Protein AF-A0A7J3A2Q7-F1 (afdb_monomer_lite)

Secondary structure (DSSP, 8-state):
---EEEEEEEEEPPHHHHHHHHHHHHHHHHT--SHHHHHHHHHHHHHTTEEEEEEEEEETTEEEEEEEESSHHHHHHHHHHHTTTS-EEEEEEEETTEEEEEEEEEHHHHHHHHHHTTPPPPHHHHHHHHHT-TT--HHHHHHHHHHHHHHHHHHH-----------

Sequence (167 aa):
MKSSIIAEVVEFRTEEELKELAKRAMEIMEFAEDEFAESYARGALAMSKTVAKVYQFCWPPRVYIGWIFEDPRTAKEVARCFKAFFRVRNEWRRIDGRELPVVFVDFEEWIDFYCMRGHQLHPLDSIALRYLKRGTSMEKAFRQLARDLAGFFKEYGGEVEWGAEDG

Structure (mmCIF, N/CA/C/O backbone):
data_AF-A0A7J3A2Q7-F1
#
_entry.id   AF-A0A7J3A2Q7-F1
#
loop_
_atom_site.group_PDB
_atom_site.id
_atom_site.type_symbol
_atom_site.label_atom_id
_atom_site.label_alt_id
_atom_site.label_comp_id
_atom_site.label_asym_id
_atom_site.label_entity_id
_atom_site.label_seq_id
_atom_site.pdbx_PDB_ins_code
_atom_site.Cartn_x
_atom_site.Cartn_y
_atom_site.Cartn_z
_atom_site.occupancy
_atom_site.B_iso_or_equiv
_atom_site.auth_seq_id
_atom_site.auth_comp_id
_atom_site.auth_asym_id
_atom_site.auth_atom_id
_atom_site.pdbx_PDB_model_num
ATOM 1 N N . MET A 1 1 ? -9.038 -15.874 17.187 1.00 52.22 1 MET A N 1
ATOM 2 C CA . MET A 1 1 ? -10.014 -14.894 16.657 1.00 52.22 1 MET A CA 1
ATOM 3 C C . MET A 1 1 ? -9.724 -14.665 15.187 1.00 52.22 1 MET A C 1
ATOM 5 O O . MET A 1 1 ? -8.552 -14.551 14.844 1.00 52.22 1 MET A O 1
ATOM 9 N N . LYS A 1 2 ? -10.755 -14.632 14.333 1.00 68.94 2 LYS A N 1
ATOM 10 C CA . LYS A 1 2 ? -10.603 -14.145 12.955 1.00 68.94 2 LYS A CA 1
ATOM 11 C C . LYS A 1 2 ? -10.321 -12.641 13.001 1.00 68.94 2 LYS A C 1
ATOM 13 O O . LYS A 1 2 ? -10.860 -11.953 13.862 1.00 68.94 2 LYS A O 1
ATOM 18 N N . SER A 1 3 ? -9.439 -12.183 12.123 1.00 79.19 3 SER A N 1
ATOM 19 C CA . SER A 1 3 ? -9.123 -10.767 11.960 1.00 79.19 3 SER A CA 1
ATOM 20 C C . SER A 1 3 ? -10.298 -10.079 11.266 1.00 79.19 3 SER A C 1
ATOM 22 O O . SER A 1 3 ? -10.713 -10.559 10.212 1.00 79.19 3 SER A O 1
ATOM 24 N N . SER A 1 4 ? -10.834 -9.002 11.837 1.00 87.75 4 SER A N 1
ATOM 25 C CA . SER A 1 4 ? -11.878 -8.178 11.210 1.00 87.75 4 SER A CA 1
ATOM 26 C C . SER A 1 4 ? -11.277 -6.868 10.717 1.00 87.75 4 SER A C 1
ATOM 28 O O . SER A 1 4 ? -10.504 -6.247 11.447 1.00 87.75 4 SER A O 1
ATOM 30 N N . ILE A 1 5 ? -11.629 -6.447 9.502 1.00 91.81 5 ILE A N 1
ATOM 31 C CA . ILE A 1 5 ? -11.272 -5.118 8.992 1.00 91.81 5 ILE A CA 1
ATOM 32 C C . ILE A 1 5 ? -12.107 -4.092 9.765 1.00 91.81 5 ILE A C 1
ATOM 34 O O . ILE A 1 5 ? -13.306 -4.281 9.941 1.00 91.81 5 ILE A O 1
ATOM 38 N N . ILE A 1 6 ? -11.455 -3.052 10.276 1.00 93.62 6 ILE A N 1
ATOM 39 C CA . ILE A 1 6 ? -12.070 -1.977 11.068 1.00 93.62 6 ILE A CA 1
ATOM 40 C C . ILE A 1 6 ? -12.118 -0.677 10.270 1.00 93.62 6 ILE A C 1
ATOM 42 O O . ILE A 1 6 ? -13.065 0.090 10.397 1.00 93.62 6 ILE A O 1
ATOM 46 N N . ALA A 1 7 ? -11.089 -0.424 9.461 1.00 92.88 7 ALA A N 1
ATOM 47 C CA . ALA A 1 7 ? -11.034 0.713 8.558 1.00 92.88 7 ALA A CA 1
ATOM 48 C C . ALA A 1 7 ? -10.201 0.357 7.326 1.00 92.88 7 ALA A C 1
ATOM 50 O O . ALA A 1 7 ? -9.227 -0.398 7.420 1.00 92.88 7 ALA A O 1
ATOM 51 N N . GLU A 1 8 ? -10.564 0.943 6.194 1.00 93.50 8 GLU A N 1
ATOM 52 C CA . GLU A 1 8 ? -9.790 0.906 4.960 1.00 93.50 8 GLU A CA 1
ATOM 53 C C . GLU A 1 8 ? -9.581 2.346 4.485 1.00 93.50 8 GLU A C 1
ATOM 55 O O . GLU A 1 8 ? -10.505 3.155 4.531 1.00 93.50 8 GLU A O 1
ATOM 60 N N . VAL A 1 9 ? -8.356 2.678 4.087 1.00 94.12 9 VAL A N 1
ATOM 61 C CA . VAL A 1 9 ? -8.022 3.975 3.489 1.00 94.12 9 VAL A CA 1
ATOM 62 C C . VAL A 1 9 ? -7.481 3.709 2.100 1.00 94.12 9 VAL A C 1
ATOM 64 O O . VAL A 1 9 ? -6.487 2.993 1.965 1.00 94.12 9 VAL A O 1
ATOM 67 N N . VAL A 1 10 ? -8.134 4.277 1.090 1.00 93.12 10 VAL A N 1
ATOM 68 C CA . VAL A 1 10 ? -7.729 4.183 -0.312 1.00 93.12 10 VAL A CA 1
ATOM 69 C C . VAL A 1 10 ? -7.190 5.538 -0.749 1.00 93.12 10 VAL A C 1
ATOM 71 O O . VAL A 1 10 ? -7.858 6.558 -0.618 1.00 93.12 10 VAL A O 1
ATOM 74 N N . GLU A 1 11 ? -5.967 5.539 -1.257 1.00 92.06 11 GLU A N 1
ATOM 75 C CA . GLU A 1 11 ? -5.253 6.721 -1.718 1.00 92.06 11 GLU A CA 1
ATOM 76 C C . GLU A 1 11 ? -4.947 6.572 -3.207 1.00 92.06 11 GLU A C 1
ATOM 78 O O . GLU A 1 11 ? -4.146 5.723 -3.611 1.00 92.06 11 GLU A O 1
ATOM 83 N N . PHE A 1 12 ? -5.608 7.379 -4.033 1.00 91.25 12 PHE A N 1
ATOM 84 C CA . PHE A 1 12 ? -5.376 7.398 -5.473 1.00 91.25 12 PHE A CA 1
ATOM 85 C C . PHE A 1 12 ? -4.036 8.049 -5.799 1.00 91.25 12 PHE A C 1
ATOM 87 O O . PHE A 1 12 ? -3.629 9.024 -5.171 1.00 91.25 12 PHE A O 1
ATOM 94 N N . ARG A 1 13 ? -3.348 7.491 -6.791 1.00 87.50 13 ARG A N 1
ATOM 95 C CA . ARG A 1 13 ? -2.005 7.923 -7.181 1.00 87.50 13 ARG A CA 1
ATOM 96 C C . ARG A 1 13 ? -2.095 8.922 -8.319 1.00 87.50 13 ARG A C 1
ATOM 98 O O . ARG A 1 13 ? -2.905 8.741 -9.229 1.00 87.50 13 ARG A O 1
ATOM 105 N N . THR A 1 14 ? -1.262 9.958 -8.286 1.00 88.69 14 THR A N 1
ATOM 106 C CA . THR A 1 14 ? -1.220 10.919 -9.397 1.00 88.69 14 THR A CA 1
ATOM 107 C C . THR A 1 14 ? -0.348 10.398 -10.532 1.00 88.69 14 THR A C 1
ATOM 109 O O . THR A 1 14 ? 0.550 9.574 -10.339 1.00 88.69 14 THR A O 1
ATOM 112 N N . GLU A 1 15 ? -0.591 10.892 -11.745 1.00 88.81 15 GLU A N 1
ATOM 113 C CA . GLU A 1 15 ? 0.189 10.494 -12.916 1.00 88.81 15 GLU A CA 1
ATOM 114 C C . GLU A 1 15 ? 1.679 10.848 -12.751 1.00 88.81 15 GLU A C 1
ATOM 116 O O . GLU A 1 15 ? 2.554 10.092 -13.174 1.00 88.81 15 GLU A O 1
ATOM 121 N N . GLU A 1 16 ? 1.984 11.969 -12.096 1.00 90.31 16 GLU A N 1
ATOM 122 C CA . 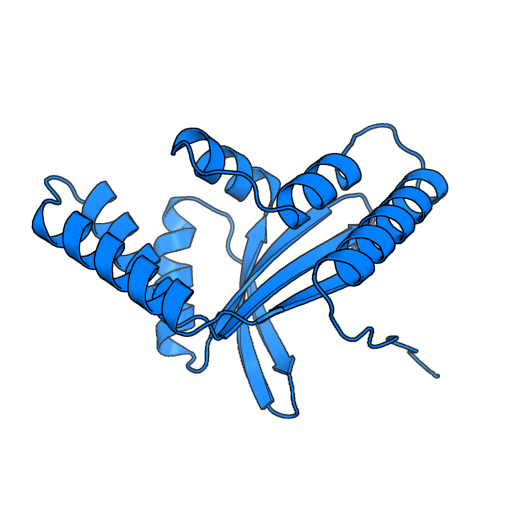GLU A 1 16 ? 3.348 12.420 -11.813 1.00 90.31 16 GLU A CA 1
ATOM 123 C C . GLU A 1 16 ? 4.086 11.455 -10.883 1.00 90.31 16 GLU A C 1
ATOM 125 O O . GLU A 1 16 ? 5.228 11.086 -11.166 1.00 90.31 16 GLU A O 1
ATOM 130 N N . GLU A 1 17 ? 3.437 11.003 -9.805 1.00 87.94 17 GLU A N 1
ATOM 131 C CA . GLU A 1 17 ? 4.024 10.036 -8.872 1.00 87.94 17 GLU A CA 1
ATOM 132 C C . GLU A 1 17 ? 4.378 8.722 -9.572 1.00 87.94 17 GLU A C 1
ATOM 134 O O . GLU A 1 17 ? 5.433 8.128 -9.331 1.00 87.94 17 GLU A O 1
ATOM 139 N N . LEU A 1 18 ? 3.486 8.265 -10.451 1.00 91.44 18 LEU A N 1
ATOM 140 C CA . LEU A 1 18 ? 3.651 7.029 -11.203 1.00 91.44 18 LEU A CA 1
ATOM 141 C C . LEU A 1 18 ? 4.747 7.154 -12.267 1.00 91.44 18 LEU A C 1
ATOM 143 O O . LEU A 1 18 ? 5.569 6.247 -12.400 1.00 91.44 18 LEU A O 1
ATOM 147 N N . LYS A 1 19 ? 4.819 8.286 -12.978 1.00 92.19 19 LYS A N 1
ATOM 148 C CA . LYS A 1 19 ? 5.893 8.573 -13.945 1.00 92.19 19 LYS A CA 1
ATOM 149 C C . LYS A 1 19 ? 7.263 8.602 -13.285 1.00 92.19 19 LYS A C 1
ATOM 151 O O . LYS A 1 19 ? 8.205 8.016 -13.815 1.00 92.19 19 LYS A O 1
ATOM 156 N N . GLU A 1 20 ? 7.375 9.252 -12.133 1.00 91.94 20 GLU A N 1
ATOM 157 C CA . GLU A 1 20 ? 8.634 9.323 -11.393 1.00 91.94 20 GLU A CA 1
ATOM 158 C C . GLU A 1 20 ? 9.062 7.937 -10.886 1.00 91.94 20 GLU A C 1
ATOM 160 O O . GLU A 1 20 ? 10.232 7.568 -11.002 1.00 91.94 20 GLU A O 1
ATOM 165 N N . LEU A 1 21 ? 8.117 7.124 -10.396 1.00 90.69 21 LEU A N 1
ATOM 166 C CA . LEU A 1 21 ? 8.398 5.740 -10.009 1.00 90.69 21 LEU A CA 1
ATOM 167 C C . LEU A 1 21 ? 8.873 4.900 -11.205 1.00 90.69 21 LEU A C 1
ATOM 169 O O . LEU A 1 21 ? 9.865 4.181 -11.088 1.00 90.69 21 LEU A O 1
ATOM 173 N N . ALA A 1 22 ? 8.203 5.018 -12.356 1.00 93.44 22 ALA A N 1
ATOM 174 C CA . ALA A 1 22 ? 8.588 4.322 -13.582 1.00 93.44 22 ALA A CA 1
ATOM 175 C C . ALA A 1 22 ? 9.997 4.720 -14.035 1.00 93.44 22 ALA A C 1
ATOM 177 O O . ALA A 1 22 ? 10.810 3.855 -14.353 1.00 93.44 22 ALA A O 1
ATOM 178 N N . LYS A 1 23 ? 10.305 6.022 -14.019 1.00 94.06 23 LYS A N 1
ATOM 179 C CA . LYS A 1 23 ? 11.619 6.553 -14.389 1.00 94.06 23 LYS A CA 1
ATOM 180 C C . LYS A 1 23 ? 12.725 5.964 -13.514 1.00 94.06 23 LYS A C 1
ATOM 182 O O . LYS A 1 23 ? 13.670 5.392 -14.046 1.00 94.06 23 LYS A O 1
ATOM 187 N N . ARG A 1 24 ? 12.571 6.020 -12.187 1.00 89.50 24 ARG A N 1
ATOM 188 C CA . ARG A 1 24 ? 13.550 5.441 -11.249 1.00 89.50 24 ARG A CA 1
ATOM 189 C C . ARG A 1 24 ? 13.711 3.938 -11.441 1.00 89.50 24 ARG A C 1
ATOM 191 O O . ARG A 1 24 ? 14.819 3.423 -11.362 1.00 89.50 24 ARG A O 1
ATOM 198 N N . ALA A 1 25 ? 12.616 3.224 -11.691 1.00 92.38 25 ALA A N 1
ATOM 199 C CA . ALA A 1 25 ? 12.670 1.791 -11.944 1.00 92.38 25 ALA A CA 1
ATOM 200 C C . ALA A 1 25 ? 13.460 1.466 -13.223 1.00 92.38 25 ALA A C 1
ATOM 202 O O . ALA A 1 25 ? 14.276 0.548 -13.216 1.00 92.38 25 ALA A O 1
ATOM 203 N N . MET A 1 26 ? 13.264 2.241 -14.295 1.00 93.38 26 MET A N 1
ATOM 204 C CA . MET A 1 26 ? 14.029 2.100 -15.537 1.00 93.38 26 MET A CA 1
ATOM 205 C C . MET A 1 26 ? 15.518 2.394 -15.331 1.00 93.38 26 MET A C 1
ATOM 207 O O . MET A 1 26 ? 16.342 1.620 -15.805 1.00 93.38 26 MET A O 1
ATOM 211 N N . GLU A 1 27 ? 15.855 3.446 -14.579 1.00 92.06 27 GLU A N 1
ATOM 212 C CA . GLU A 1 27 ? 17.245 3.773 -14.231 1.00 92.06 27 GLU A CA 1
ATOM 213 C C . GLU A 1 27 ? 17.909 2.617 -13.467 1.00 92.06 27 GLU A C 1
ATOM 215 O O . GLU A 1 27 ? 18.987 2.168 -13.839 1.00 92.06 27 GLU A O 1
ATOM 220 N N . ILE A 1 28 ? 17.253 2.062 -12.442 1.00 90.31 28 ILE A N 1
ATOM 221 C CA . ILE A 1 28 ? 17.807 0.921 -11.691 1.00 90.31 28 ILE A CA 1
ATOM 222 C C . ILE A 1 28 ? 17.978 -0.301 -12.595 1.00 90.31 28 ILE A C 1
ATOM 224 O O . ILE A 1 28 ? 18.972 -1.008 -12.475 1.00 90.31 28 ILE A O 1
ATOM 228 N N . MET A 1 29 ? 17.027 -0.556 -13.495 1.00 90.50 29 MET A N 1
ATOM 229 C CA . MET A 1 29 ? 17.091 -1.693 -14.413 1.00 90.50 29 MET A CA 1
ATOM 230 C C . MET A 1 29 ? 18.234 -1.565 -15.429 1.00 90.50 29 MET A C 1
ATOM 232 O O . MET A 1 29 ? 18.835 -2.575 -15.778 1.00 90.50 29 MET A O 1
ATOM 236 N N . GLU A 1 30 ? 18.547 -0.350 -15.888 1.00 91.31 30 GLU A N 1
ATOM 237 C CA . GLU A 1 30 ? 19.667 -0.086 -16.803 1.00 91.31 30 GLU A CA 1
ATOM 238 C C . GLU A 1 30 ? 21.029 -0.374 -16.154 1.00 91.31 30 GLU A C 1
ATOM 240 O O . GLU A 1 30 ? 21.934 -0.876 -16.818 1.00 91.31 30 GLU A O 1
ATOM 245 N N . PHE A 1 31 ? 21.153 -0.115 -14.849 1.00 89.62 31 PHE A N 1
ATOM 246 C CA . PHE A 1 31 ? 22.390 -0.299 -14.083 1.00 89.62 31 PHE A CA 1
ATOM 247 C C . PHE A 1 31 ? 22.369 -1.528 -13.158 1.00 89.62 31 PHE A C 1
ATOM 249 O O . PHE A 1 31 ? 23.199 -1.631 -12.255 1.00 89.62 31 PHE A O 1
ATOM 256 N N . ALA A 1 32 ? 21.421 -2.451 -13.334 1.00 87.75 32 ALA A N 1
ATOM 257 C CA . ALA A 1 32 ? 21.312 -3.629 -12.479 1.00 87.75 32 ALA A CA 1
ATOM 258 C C . ALA A 1 32 ? 22.470 -4.606 -12.743 1.00 87.75 32 ALA A C 1
ATOM 260 O O . ALA A 1 32 ? 22.591 -5.164 -13.831 1.00 87.75 32 ALA A O 1
ATOM 261 N N . GLU A 1 33 ? 23.303 -4.840 -11.728 1.00 88.88 33 GLU A N 1
ATOM 262 C CA . GLU A 1 33 ? 24.428 -5.786 -11.795 1.00 88.88 33 GLU A CA 1
ATOM 263 C C . GLU A 1 33 ? 24.071 -7.182 -11.258 1.00 88.88 33 GLU A C 1
ATOM 265 O O . GLU A 1 33 ? 24.815 -8.142 -11.466 1.00 88.88 33 GLU A O 1
ATOM 270 N N . ASP A 1 34 ? 22.930 -7.309 -10.575 1.00 89.69 34 ASP A N 1
ATOM 271 C CA . ASP A 1 34 ? 22.474 -8.554 -9.967 1.00 89.69 34 ASP A CA 1
ATOM 272 C C . ASP A 1 34 ? 20.962 -8.793 -10.145 1.00 89.69 34 ASP A C 1
ATOM 274 O O . ASP A 1 34 ? 20.164 -7.882 -10.395 1.00 89.69 34 ASP A O 1
ATOM 278 N N . GLU A 1 35 ? 2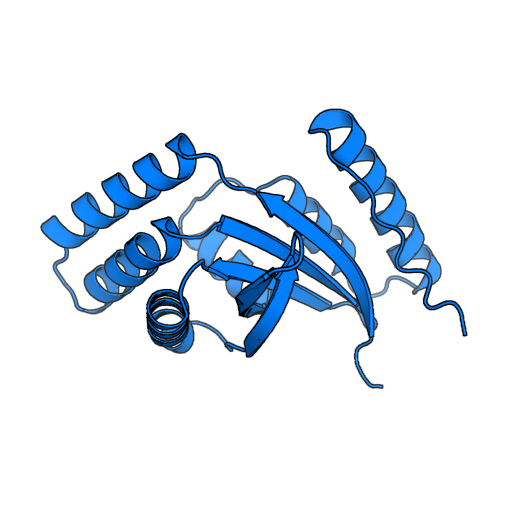0.565 -10.063 -10.003 1.00 85.62 35 GLU A N 1
ATOM 279 C CA . GLU A 1 35 ? 19.175 -10.516 -10.150 1.00 85.62 35 GLU A CA 1
ATOM 280 C C . GLU A 1 35 ? 18.239 -9.858 -9.120 1.00 85.62 35 GLU A C 1
ATOM 282 O O . GLU A 1 35 ? 17.042 -9.678 -9.368 1.00 85.62 35 GLU A O 1
ATOM 287 N N . PHE A 1 36 ? 18.772 -9.460 -7.962 1.00 84.06 36 PHE A N 1
ATOM 288 C CA . PHE A 1 36 ? 17.995 -8.810 -6.915 1.00 84.06 36 PHE A CA 1
ATOM 289 C C . PHE A 1 36 ? 17.598 -7.384 -7.324 1.00 84.06 36 PHE A C 1
ATOM 291 O O . PHE A 1 36 ? 16.424 -7.021 -7.210 1.00 84.06 36 PHE A O 1
ATOM 298 N N . ALA A 1 37 ? 18.535 -6.590 -7.842 1.00 85.62 37 ALA A N 1
ATOM 299 C CA . ALA A 1 37 ? 18.300 -5.249 -8.359 1.00 85.62 37 ALA A CA 1
ATOM 300 C C . ALA A 1 37 ? 17.350 -5.278 -9.563 1.00 85.62 37 ALA A C 1
ATOM 302 O O . ALA A 1 37 ? 16.413 -4.479 -9.620 1.00 85.62 37 ALA A O 1
ATOM 303 N N . GLU A 1 38 ? 17.520 -6.246 -10.467 1.00 86.94 38 GLU A N 1
ATOM 304 C CA . GLU A 1 38 ? 16.630 -6.441 -11.615 1.00 86.94 38 GLU A CA 1
ATOM 305 C C . GLU A 1 38 ? 15.197 -6.791 -11.174 1.00 86.94 38 GLU A C 1
ATOM 307 O O . GLU A 1 38 ? 14.227 -6.192 -11.646 1.00 86.94 38 GLU A O 1
ATOM 312 N N . SER A 1 39 ? 15.039 -7.727 -10.231 1.00 85.06 39 SER A N 1
ATOM 313 C CA . SER A 1 39 ? 13.728 -8.122 -9.696 1.00 85.06 39 SER A CA 1
ATOM 314 C C . SER A 1 39 ? 13.039 -6.972 -8.955 1.00 85.06 39 SER A C 1
ATOM 316 O O . SER A 1 39 ? 11.839 -6.738 -9.136 1.00 85.06 39 SER A O 1
ATOM 318 N N . TYR A 1 40 ? 13.804 -6.202 -8.176 1.00 86.00 40 TYR A N 1
ATOM 319 C CA . TYR A 1 40 ? 13.320 -4.993 -7.516 1.00 86.00 40 TYR A CA 1
ATOM 320 C C . TYR A 1 40 ? 12.843 -3.947 -8.531 1.00 86.00 40 TYR A C 1
ATOM 322 O O . TYR A 1 40 ? 11.723 -3.447 -8.413 1.00 86.00 40 TYR A O 1
ATOM 330 N N . ALA A 1 41 ? 13.654 -3.649 -9.549 1.00 89.44 41 ALA A N 1
ATOM 331 C CA . ALA A 1 41 ? 13.317 -2.681 -10.587 1.00 89.44 41 ALA A CA 1
ATOM 332 C C . ALA A 1 41 ? 12.067 -3.099 -11.371 1.00 89.44 41 ALA A C 1
ATOM 334 O O . ALA A 1 41 ? 11.170 -2.285 -11.584 1.00 89.44 41 ALA A O 1
ATOM 335 N N . ARG A 1 42 ? 11.941 -4.386 -11.720 1.00 89.19 42 ARG A N 1
ATOM 336 C CA . ARG A 1 42 ? 10.725 -4.936 -12.342 1.00 89.19 42 ARG A CA 1
ATOM 337 C C . ARG A 1 42 ? 9.496 -4.772 -11.456 1.00 89.19 42 ARG A C 1
ATOM 339 O O . ARG A 1 42 ? 8.450 -4.354 -11.948 1.00 89.19 42 ARG A O 1
ATOM 346 N N . GLY A 1 43 ? 9.627 -5.051 -10.160 1.00 88.75 43 GLY A N 1
ATOM 347 C CA . GLY A 1 43 ? 8.556 -4.841 -9.188 1.00 88.75 43 GLY A CA 1
ATOM 348 C C . GLY A 1 43 ? 8.130 -3.373 -9.110 1.00 88.75 43 GLY A C 1
ATOM 349 O O . GLY A 1 43 ? 6.942 -3.075 -9.212 1.00 88.75 43 GLY A O 1
ATOM 350 N N . ALA A 1 44 ? 9.093 -2.453 -9.010 1.00 89.44 44 ALA A N 1
ATOM 351 C CA . ALA A 1 44 ? 8.845 -1.012 -8.974 1.00 89.44 44 ALA A CA 1
ATOM 352 C C . ALA A 1 44 ? 8.198 -0.495 -10.272 1.00 89.44 44 ALA A C 1
ATOM 354 O O . ALA A 1 44 ? 7.260 0.301 -10.221 1.00 89.44 44 ALA A O 1
ATOM 355 N N . LEU A 1 45 ? 8.637 -0.992 -11.432 1.00 92.50 45 LEU A N 1
ATOM 356 C CA . LEU A 1 45 ? 8.053 -0.652 -12.729 1.00 92.50 45 LEU A CA 1
ATOM 357 C C . LEU A 1 45 ? 6.624 -1.193 -12.869 1.00 92.50 45 LEU A C 1
ATOM 359 O O . LEU A 1 45 ? 5.749 -0.519 -13.398 1.00 92.50 45 LEU A O 1
ATOM 363 N N . ALA A 1 46 ? 6.350 -2.401 -12.381 1.00 91.50 46 ALA A N 1
ATOM 364 C CA . ALA A 1 46 ? 4.992 -2.933 -12.375 1.00 91.50 46 ALA A CA 1
ATOM 365 C C . ALA A 1 46 ? 4.089 -2.152 -11.399 1.00 91.50 46 ALA A C 1
ATOM 367 O O . ALA A 1 46 ? 2.942 -1.842 -11.726 1.00 91.50 46 ALA A O 1
ATOM 368 N N . MET A 1 47 ? 4.619 -1.745 -10.241 1.00 91.56 47 MET A N 1
ATOM 369 C CA . MET A 1 47 ? 3.935 -0.855 -9.299 1.00 91.56 47 MET A CA 1
ATOM 370 C C . MET A 1 47 ? 3.640 0.532 -9.875 1.00 91.56 47 MET A C 1
ATOM 372 O O . MET A 1 47 ? 2.675 1.154 -9.447 1.00 91.56 47 MET A O 1
ATOM 376 N N . SER A 1 48 ? 4.402 1.018 -10.858 1.00 92.81 48 SER A N 1
ATOM 377 C CA . SER A 1 48 ? 4.144 2.316 -11.499 1.00 92.81 48 SER A CA 1
ATOM 378 C C . SER A 1 48 ? 2.846 2.354 -12.318 1.00 92.81 48 SER A C 1
ATOM 380 O O . SER A 1 48 ? 2.509 3.386 -12.884 1.00 92.81 48 SER A O 1
ATOM 382 N N . LYS A 1 49 ? 2.121 1.236 -12.403 1.00 92.56 49 LYS A N 1
ATOM 383 C CA . LYS A 1 49 ? 0.794 1.119 -13.021 1.00 92.56 49 LYS A CA 1
ATOM 384 C C . LYS A 1 49 ? -0.332 0.970 -11.992 1.00 92.56 49 LYS A C 1
ATOM 386 O O . LYS A 1 49 ? -1.451 0.601 -12.343 1.00 92.56 49 LYS A O 1
ATOM 391 N N . THR A 1 50 ? -0.029 1.167 -10.711 1.00 94.06 50 THR A N 1
ATOM 392 C CA . THR A 1 50 ? -1.036 1.128 -9.651 1.00 94.06 50 THR A CA 1
ATOM 393 C C . THR A 1 50 ? -1.978 2.330 -9.780 1.00 94.06 50 THR A C 1
ATOM 395 O O . THR A 1 50 ? -1.536 3.446 -10.026 1.00 94.06 50 THR A O 1
ATOM 398 N N . VAL A 1 51 ? -3.271 2.104 -9.572 1.00 92.06 51 VAL A N 1
ATOM 399 C CA . VAL A 1 51 ? -4.317 3.140 -9.545 1.00 92.06 51 VAL A CA 1
ATOM 400 C C . VAL A 1 51 ? -4.392 3.779 -8.165 1.00 92.06 51 VAL A C 1
ATOM 402 O O . VAL A 1 51 ? -4.476 4.995 -8.021 1.00 92.06 51 VAL A O 1
ATOM 405 N N . ALA A 1 52 ? -4.341 2.939 -7.135 1.00 92.56 52 ALA A N 1
ATOM 406 C CA . ALA A 1 52 ? -4.458 3.370 -5.756 1.00 92.56 52 ALA A CA 1
ATOM 407 C C . ALA A 1 52 ? -3.611 2.501 -4.831 1.00 92.56 52 ALA A C 1
ATOM 409 O O . ALA A 1 52 ? -3.289 1.349 -5.142 1.00 92.56 52 ALA A O 1
ATOM 410 N N . LYS A 1 53 ? -3.270 3.075 -3.685 1.00 93.81 53 LYS A N 1
ATOM 411 C CA . LYS A 1 53 ? -2.671 2.413 -2.535 1.00 93.81 53 LYS A CA 1
ATOM 412 C C . LYS A 1 53 ? -3.742 2.234 -1.464 1.00 93.81 53 LYS A C 1
ATOM 414 O O . LYS A 1 53 ? -4.600 3.092 -1.300 1.00 93.81 53 LYS A O 1
ATOM 419 N N . VAL A 1 54 ? -3.700 1.127 -0.735 1.00 95.00 54 VAL A N 1
ATOM 420 C CA . VAL A 1 54 ? -4.702 0.782 0.278 1.00 95.00 54 VAL A CA 1
ATOM 421 C C . VAL A 1 54 ? -4.029 0.467 1.600 1.00 95.00 54 VAL A C 1
ATOM 423 O O . VAL A 1 54 ? -3.055 -0.282 1.629 1.00 95.00 54 VAL A O 1
ATOM 426 N N . TYR A 1 55 ? -4.588 0.974 2.693 1.00 96.50 55 TYR A N 1
ATOM 427 C CA . TYR A 1 55 ? -4.257 0.555 4.052 1.00 96.50 55 TYR A CA 1
ATOM 428 C C . TYR A 1 55 ? -5.480 -0.092 4.695 1.00 96.50 55 TYR A C 1
ATOM 430 O O . TYR A 1 55 ? -6.506 0.560 4.861 1.00 96.50 55 TYR A O 1
ATOM 438 N N . GLN A 1 56 ? -5.363 -1.359 5.090 1.00 95.81 56 GLN A N 1
ATOM 439 C CA . GLN A 1 56 ? -6.399 -2.086 5.825 1.00 95.81 56 GLN A CA 1
ATOM 440 C C . GLN A 1 56 ? -6.016 -2.241 7.288 1.00 95.81 56 GLN A C 1
ATOM 442 O O . GLN A 1 56 ? -5.123 -3.020 7.624 1.00 95.81 56 GLN A O 1
ATOM 447 N N . PHE A 1 57 ? -6.738 -1.556 8.166 1.00 96.12 57 PHE A N 1
ATOM 448 C CA . PHE A 1 57 ? -6.572 -1.652 9.609 1.00 96.12 57 PHE A CA 1
ATOM 449 C C . PHE A 1 57 ? -7.478 -2.753 10.155 1.00 96.12 57 PHE A C 1
ATOM 451 O O . PHE A 1 57 ? -8.698 -2.700 10.002 1.00 96.12 57 PHE A O 1
ATOM 458 N N . CYS A 1 58 ? -6.887 -3.751 10.806 1.00 94.88 58 CYS A N 1
ATOM 459 C CA . CYS A 1 58 ? -7.580 -4.936 11.293 1.00 94.88 58 CYS A CA 1
ATOM 460 C C . CYS A 1 58 ? -7.475 -5.117 12.812 1.00 94.88 58 CYS A C 1
ATOM 462 O O . CYS A 1 58 ? -6.470 -4.744 13.419 1.00 94.88 58 CYS A O 1
ATOM 464 N N . TRP A 1 59 ? -8.454 -5.812 13.406 1.00 92.06 59 TRP A N 1
ATOM 465 C CA . TRP A 1 59 ? -8.411 -6.268 14.799 1.00 92.06 59 TRP A CA 1
ATOM 466 C C . TRP A 1 59 ? -8.421 -7.808 14.933 1.00 92.06 59 TRP A C 1
ATOM 468 O O . TRP A 1 59 ? -9.253 -8.448 14.287 1.00 92.06 59 TRP A O 1
ATOM 478 N N . PRO A 1 60 ? -7.603 -8.444 15.809 1.00 92.12 60 PRO A N 1
ATOM 479 C CA . PRO A 1 60 ? -6.517 -7.871 16.625 1.00 92.12 60 PRO A CA 1
ATOM 480 C C . PRO A 1 60 ? -5.496 -7.080 15.792 1.00 92.12 60 PRO A C 1
ATOM 482 O O . PRO A 1 60 ? -5.413 -7.367 14.599 1.00 92.12 60 PRO A O 1
ATOM 485 N N . PRO A 1 61 ? -4.747 -6.119 16.383 1.00 93.12 61 PRO A N 1
ATOM 486 C CA . PRO A 1 61 ? -3.976 -5.126 15.633 1.00 93.12 61 PRO A CA 1
ATOM 487 C C . PRO A 1 61 ? -3.098 -5.749 14.555 1.00 93.12 61 PRO A C 1
ATOM 489 O O . PRO A 1 61 ? -2.135 -6.453 14.862 1.00 93.12 61 PRO A O 1
ATOM 492 N N . ARG A 1 62 ? -3.469 -5.501 13.300 1.00 94.69 62 ARG A N 1
ATOM 493 C CA . ARG A 1 62 ? -2.710 -5.825 12.088 1.00 94.69 62 ARG A CA 1
ATOM 494 C C . ARG A 1 62 ? -3.007 -4.765 11.043 1.00 94.69 62 ARG A C 1
ATOM 496 O O . ARG A 1 62 ? -4.116 -4.231 11.017 1.00 94.69 62 ARG A O 1
ATOM 503 N N . VAL A 1 63 ? -2.040 -4.488 10.180 1.00 96.50 63 VAL A N 1
ATOM 504 C CA . VAL A 1 63 ? -2.234 -3.604 9.033 1.00 96.50 63 VAL A CA 1
ATOM 505 C C . VAL A 1 63 ? -1.755 -4.331 7.789 1.00 96.50 63 VAL A C 1
ATOM 507 O O . VAL A 1 63 ? -0.669 -4.907 7.791 1.00 96.50 63 VAL A O 1
ATOM 510 N N . TYR A 1 64 ? -2.570 -4.313 6.741 1.00 96.88 64 TYR A N 1
ATOM 511 C CA . TYR A 1 64 ? -2.134 -4.703 5.405 1.00 96.88 64 TYR A CA 1
ATOM 512 C C . TYR A 1 64 ? -1.995 -3.457 4.549 1.00 96.88 64 TYR A C 1
ATOM 514 O O . TYR A 1 64 ? -2.833 -2.558 4.611 1.00 96.88 64 TYR A O 1
ATOM 522 N N . ILE A 1 65 ? -0.941 -3.424 3.747 1.00 96.56 65 ILE A N 1
ATOM 523 C CA . ILE A 1 65 ? -0.736 -2.412 2.717 1.00 96.56 65 ILE A CA 1
ATOM 524 C C . ILE A 1 65 ? -0.923 -3.072 1.358 1.00 96.56 65 ILE A C 1
ATOM 526 O O . ILE A 1 65 ? -0.471 -4.200 1.147 1.00 96.56 65 ILE A O 1
ATOM 530 N N . GLY A 1 66 ? -1.645 -2.409 0.462 1.00 95.75 66 GLY A N 1
ATOM 531 C CA . GLY A 1 66 ? -1.993 -2.968 -0.832 1.00 95.75 66 GLY A CA 1
ATOM 532 C C . GLY A 1 66 ? -1.929 -1.975 -1.975 1.00 95.75 66 GLY A C 1
ATOM 533 O O . GLY A 1 66 ? -1.933 -0.763 -1.774 1.00 95.75 66 GLY A O 1
ATOM 534 N N . TRP A 1 67 ? -1.882 -2.524 -3.184 1.00 96.31 67 TRP A N 1
ATOM 535 C CA . TRP A 1 67 ? -1.837 -1.777 -4.437 1.00 96.31 67 TRP A CA 1
ATOM 536 C C . TRP A 1 67 ? -2.881 -2.324 -5.394 1.00 96.31 67 TRP A C 1
ATOM 538 O O . TRP A 1 67 ? -3.003 -3.541 -5.557 1.00 96.31 67 TRP A O 1
ATOM 548 N N . ILE A 1 68 ? -3.638 -1.413 -5.992 1.00 95.62 68 ILE A N 1
ATOM 549 C CA . ILE A 1 68 ? -4.754 -1.705 -6.889 1.00 95.62 68 ILE A CA 1
ATOM 550 C C . ILE A 1 68 ? -4.303 -1.483 -8.315 1.00 95.62 68 ILE A C 1
ATOM 552 O O . ILE A 1 68 ? -3.741 -0.435 -8.622 1.00 95.62 68 ILE A O 1
ATOM 556 N N . PHE A 1 69 ? -4.593 -2.427 -9.199 1.00 95.44 69 PHE A N 1
ATOM 557 C CA . PHE A 1 69 ? -4.159 -2.363 -10.590 1.00 95.44 69 PHE A CA 1
ATOM 558 C C . PHE A 1 69 ? -5.354 -2.337 -11.532 1.00 95.44 69 PHE A C 1
ATOM 560 O O . PHE A 1 69 ? -6.394 -2.921 -11.243 1.00 95.44 69 PHE A O 1
ATOM 567 N N . GLU A 1 70 ? -5.195 -1.696 -12.689 1.00 92.56 70 GLU A N 1
ATOM 568 C CA . GLU A 1 70 ? -6.232 -1.727 -13.726 1.00 92.56 70 GLU A CA 1
ATOM 569 C C . GLU A 1 70 ? -6.384 -3.106 -14.364 1.00 92.56 70 GLU A C 1
ATOM 571 O O . GLU A 1 70 ? -7.479 -3.470 -14.798 1.00 92.56 70 GLU A O 1
ATOM 576 N N . ASP A 1 71 ? -5.289 -3.869 -14.435 1.00 91.50 71 ASP A N 1
ATOM 577 C CA . ASP A 1 71 ? -5.251 -5.146 -15.125 1.00 91.50 71 ASP A CA 1
ATOM 578 C C . ASP A 1 71 ? -4.667 -6.281 -14.253 1.00 91.50 71 ASP A C 1
ATOM 580 O O . ASP A 1 71 ? -3.696 -6.088 -13.509 1.00 91.50 71 ASP A O 1
ATOM 584 N N . PRO A 1 72 ? -5.206 -7.511 -14.363 1.00 94.00 72 PRO A N 1
ATOM 585 C CA . PRO A 1 72 ? -4.736 -8.646 -13.565 1.00 94.00 72 PRO A CA 1
ATOM 586 C C . PRO A 1 72 ? -3.318 -9.117 -13.891 1.00 94.00 72 PRO A C 1
ATOM 588 O O . PRO A 1 72 ? -2.704 -9.804 -13.072 1.00 94.00 72 PRO A O 1
ATOM 591 N N . ARG A 1 73 ? -2.788 -8.813 -15.085 1.00 93.62 73 ARG A N 1
ATOM 592 C CA . ARG A 1 73 ? -1.443 -9.263 -15.479 1.00 93.62 73 ARG A CA 1
ATOM 593 C C . ARG A 1 73 ? -0.393 -8.474 -14.711 1.00 93.62 73 ARG A C 1
ATOM 595 O O . ARG A 1 73 ? 0.523 -9.085 -14.167 1.00 93.62 73 ARG A O 1
ATOM 602 N N . THR A 1 74 ? -0.571 -7.162 -14.604 1.00 93.56 74 THR A N 1
ATOM 603 C CA . THR A 1 74 ? 0.283 -6.289 -13.795 1.00 93.56 74 THR A CA 1
ATOM 604 C C . THR A 1 74 ? 0.221 -6.680 -12.320 1.00 93.56 74 THR A C 1
ATOM 606 O O . THR A 1 74 ? 1.267 -6.885 -11.708 1.00 93.56 74 THR A O 1
ATOM 609 N N . ALA A 1 75 ? -0.977 -6.898 -11.766 1.00 94.69 75 ALA A N 1
ATOM 610 C CA . ALA A 1 75 ? -1.121 -7.368 -10.385 1.00 94.69 75 ALA A CA 1
ATOM 611 C C . ALA A 1 75 ? -0.377 -8.695 -10.141 1.00 94.69 75 ALA A C 1
ATOM 613 O O . ALA A 1 75 ? 0.332 -8.854 -9.149 1.00 94.69 75 ALA A O 1
ATOM 614 N N . LYS A 1 76 ? -0.482 -9.649 -11.076 1.00 94.31 76 LYS A N 1
ATOM 615 C CA . LYS A 1 76 ? 0.225 -10.935 -10.994 1.00 94.31 76 LYS A CA 1
ATOM 616 C C . LYS A 1 76 ? 1.745 -10.770 -11.035 1.00 94.31 76 LYS A C 1
ATOM 618 O O . LYS A 1 76 ? 2.443 -11.506 -10.336 1.00 94.31 76 LYS A O 1
ATOM 623 N N . GLU A 1 77 ? 2.246 -9.837 -11.837 1.00 92.69 77 GLU A N 1
ATOM 624 C CA . GLU A 1 77 ? 3.673 -9.528 -11.918 1.00 92.69 77 GLU A CA 1
ATOM 625 C C . GLU A 1 77 ? 4.190 -8.942 -10.599 1.00 92.69 77 GLU A C 1
ATOM 627 O O . GLU A 1 77 ? 5.145 -9.471 -10.031 1.00 92.69 77 GLU A O 1
ATOM 632 N N . VAL A 1 78 ? 3.493 -7.946 -10.042 1.00 93.06 78 VAL A N 1
ATOM 633 C CA . VAL A 1 78 ? 3.827 -7.379 -8.723 1.00 93.06 78 VAL A CA 1
ATOM 634 C C . VAL A 1 78 ? 3.793 -8.457 -7.645 1.00 93.06 78 VAL A C 1
ATOM 636 O O . VAL A 1 78 ? 4.745 -8.601 -6.882 1.00 93.06 78 VAL A O 1
ATOM 639 N N . ALA A 1 79 ? 2.744 -9.281 -7.617 1.00 94.12 79 ALA A N 1
ATOM 640 C CA . ALA A 1 79 ? 2.628 -10.377 -6.663 1.00 94.12 79 ALA A CA 1
ATOM 641 C C . ALA A 1 79 ? 3.779 -11.388 -6.781 1.00 94.12 79 ALA A C 1
ATOM 643 O O . ALA A 1 79 ? 4.202 -11.959 -5.776 1.00 94.12 79 ALA A O 1
ATOM 644 N N . ARG A 1 80 ? 4.287 -11.636 -7.995 1.00 92.19 80 ARG A N 1
ATOM 645 C CA . ARG A 1 80 ? 5.446 -12.507 -8.223 1.00 92.19 80 ARG A CA 1
ATOM 646 C C . ARG A 1 80 ? 6.716 -11.896 -7.637 1.00 92.19 80 ARG A C 1
ATOM 648 O O . ARG A 1 80 ? 7.403 -12.593 -6.897 1.00 92.19 80 ARG A O 1
ATOM 655 N N . CYS A 1 81 ? 6.991 -10.625 -7.924 1.00 89.12 81 CYS A N 1
ATOM 656 C CA . CYS A 1 81 ? 8.147 -9.913 -7.375 1.00 89.12 81 CYS A CA 1
ATOM 657 C C . CYS A 1 81 ? 8.080 -9.835 -5.845 1.00 89.12 81 CYS A C 1
ATOM 659 O O . CYS A 1 81 ? 9.048 -10.148 -5.159 1.00 89.12 81 CYS A O 1
ATOM 661 N N . PHE A 1 82 ? 6.917 -9.499 -5.288 1.00 90.06 82 PHE A N 1
ATOM 662 C CA . PHE A 1 82 ? 6.739 -9.359 -3.844 1.00 90.06 82 PHE A CA 1
ATOM 663 C C . PHE A 1 82 ? 6.892 -10.663 -3.079 1.00 90.06 82 PHE A C 1
ATOM 665 O O . PHE A 1 82 ? 7.380 -10.635 -1.958 1.00 90.06 82 PHE A O 1
ATOM 672 N N . LYS A 1 83 ? 6.541 -11.812 -3.666 1.00 90.50 83 LYS A N 1
ATOM 673 C CA . LYS A 1 83 ? 6.727 -13.119 -3.013 1.00 90.50 83 LYS A CA 1
ATOM 674 C C . LYS A 1 83 ? 8.185 -13.443 -2.682 1.00 90.50 83 LYS A C 1
ATOM 676 O O . LYS A 1 83 ? 8.411 -14.317 -1.852 1.00 90.50 83 LYS A O 1
ATOM 681 N N . ALA A 1 84 ? 9.151 -12.772 -3.312 1.00 83.69 84 ALA A N 1
ATOM 682 C CA . ALA A 1 84 ? 10.560 -12.907 -2.953 1.00 83.69 84 ALA A CA 1
ATOM 683 C C . ALA A 1 84 ? 10.895 -12.261 -1.595 1.00 83.69 84 ALA A C 1
ATOM 685 O O . ALA A 1 84 ? 11.901 -12.617 -0.988 1.00 83.69 84 ALA A O 1
ATOM 686 N N . PHE A 1 85 ? 10.055 -11.339 -1.113 1.00 82.12 85 PHE A N 1
ATOM 687 C CA . PHE A 1 85 ? 10.333 -10.500 0.056 1.00 82.12 85 PHE A CA 1
ATOM 688 C C . PHE A 1 85 ? 9.257 -10.601 1.142 1.00 82.12 85 PHE A C 1
ATOM 690 O O . PHE A 1 85 ? 9.565 -10.475 2.322 1.00 82.12 85 PHE A O 1
ATOM 697 N N . PHE A 1 86 ? 8.005 -10.839 0.748 1.00 90.12 86 PHE A N 1
ATOM 698 C CA . PHE A 1 86 ? 6.830 -10.655 1.591 1.00 90.12 86 PHE A CA 1
ATOM 699 C C . PHE A 1 86 ? 5.821 -11.787 1.436 1.00 90.12 86 PHE A C 1
ATOM 701 O O . PHE A 1 86 ? 5.716 -12.455 0.398 1.00 90.12 86 PHE A O 1
ATOM 708 N N . ARG A 1 87 ? 4.970 -11.937 2.447 1.00 91.12 87 ARG A N 1
ATOM 709 C CA . ARG A 1 87 ? 3.752 -12.740 2.340 1.00 91.12 87 ARG A CA 1
ATOM 710 C C . ARG A 1 87 ? 2.687 -11.977 1.563 1.00 91.12 87 ARG A C 1
ATOM 712 O O . ARG A 1 87 ? 2.093 -11.024 2.057 1.00 91.12 87 ARG A O 1
ATOM 719 N N . VAL A 1 88 ? 2.406 -12.453 0.353 1.00 94.38 88 VAL A N 1
ATOM 720 C CA . VAL A 1 88 ? 1.456 -11.812 -0.566 1.00 94.38 88 VAL A CA 1
ATOM 721 C C . VAL A 1 88 ? 0.058 -12.420 -0.468 1.00 94.38 88 VAL A C 1
ATOM 723 O O . VAL A 1 88 ? -0.108 -13.639 -0.573 1.00 94.38 88 VAL A O 1
ATOM 726 N N . ARG A 1 89 ? -0.961 -11.563 -0.375 1.00 94.75 89 ARG A N 1
ATOM 727 C CA . ARG A 1 89 ? -2.379 -11.903 -0.558 1.00 94.75 89 ARG A CA 1
ATOM 728 C C . ARG A 1 89 ? -2.908 -11.213 -1.811 1.00 94.75 89 ARG A C 1
ATOM 730 O O . ARG A 1 89 ? -2.694 -10.024 -1.995 1.00 94.75 89 ARG A O 1
ATOM 737 N N . ASN A 1 90 ? -3.597 -11.963 -2.666 1.00 95.12 90 ASN A N 1
ATOM 738 C CA . ASN A 1 90 ? -4.254 -11.410 -3.849 1.00 95.12 90 ASN A CA 1
ATOM 739 C C . ASN A 1 90 ? -5.755 -11.400 -3.597 1.00 95.12 90 ASN A C 1
ATOM 741 O O . ASN A 1 90 ? -6.316 -12.432 -3.225 1.00 95.12 90 ASN A O 1
ATOM 745 N N . GLU A 1 91 ? -6.380 -10.253 -3.798 1.00 94.56 91 GLU A N 1
ATOM 746 C CA . GLU A 1 91 ? -7.811 -10.050 -3.611 1.00 94.56 91 GLU A CA 1
ATOM 747 C C . GLU A 1 91 ? -8.371 -9.226 -4.772 1.00 94.56 91 GLU A C 1
ATOM 749 O O . GLU A 1 91 ? -7.627 -8.709 -5.605 1.00 94.56 91 GLU A O 1
ATOM 754 N N . TRP A 1 92 ? -9.692 -9.118 -4.830 1.00 93.44 92 TRP A N 1
ATOM 755 C CA . TRP A 1 92 ? -10.391 -8.218 -5.738 1.00 93.44 92 TRP A CA 1
ATOM 756 C C . TRP A 1 92 ? -11.143 -7.185 -4.907 1.00 93.44 92 TRP A C 1
ATOM 758 O O . TRP A 1 92 ? -11.657 -7.506 -3.832 1.00 93.44 92 TRP A O 1
ATOM 768 N N . ARG A 1 93 ? -11.173 -5.939 -5.375 1.00 87.31 93 ARG A N 1
ATOM 769 C CA . ARG A 1 93 ? -11.855 -4.827 -4.708 1.00 87.31 93 ARG A CA 1
ATOM 770 C C . ARG A 1 93 ? -12.771 -4.126 -5.686 1.00 87.31 93 ARG A C 1
ATOM 772 O O . ARG A 1 93 ? -12.404 -3.901 -6.835 1.00 87.31 93 ARG A O 1
ATOM 779 N N . ARG A 1 94 ? -13.965 -3.779 -5.214 1.00 87.06 94 ARG A N 1
ATOM 780 C CA . ARG A 1 94 ? -14.902 -2.966 -5.977 1.00 87.06 94 ARG A CA 1
ATOM 781 C C . ARG A 1 94 ? -14.625 -1.496 -5.686 1.00 87.06 94 ARG A C 1
ATOM 783 O O . ARG A 1 94 ? -14.776 -1.083 -4.545 1.00 87.06 94 ARG A O 1
ATOM 790 N N . ILE A 1 95 ? -14.233 -0.739 -6.704 1.00 83.00 95 ILE A N 1
ATOM 791 C CA . ILE A 1 95 ? -13.954 0.702 -6.629 1.00 83.00 95 ILE A CA 1
ATOM 792 C C . ILE A 1 95 ? -14.640 1.366 -7.807 1.00 83.00 95 ILE A C 1
ATOM 794 O O . ILE A 1 95 ? -14.515 0.886 -8.934 1.00 83.00 95 ILE A O 1
ATOM 798 N N . ASP A 1 96 ? -15.418 2.414 -7.543 1.00 80.88 96 ASP A N 1
ATOM 799 C CA . ASP A 1 96 ? -16.189 3.150 -8.554 1.00 80.88 96 ASP A CA 1
ATOM 800 C C . ASP A 1 96 ? -17.004 2.224 -9.475 1.00 80.88 96 ASP A C 1
ATOM 802 O O . ASP A 1 96 ? -17.081 2.384 -10.693 1.00 80.88 96 ASP A O 1
ATOM 806 N N . GLY A 1 97 ? -17.578 1.166 -8.891 1.00 83.88 97 GLY A N 1
ATOM 807 C CA . GLY A 1 97 ? -18.367 0.169 -9.616 1.00 83.88 97 GLY A CA 1
ATOM 808 C C . GLY A 1 97 ? -17.568 -0.853 -10.436 1.00 83.88 97 GLY A C 1
ATOM 809 O O . GLY A 1 97 ? -18.182 -1.763 -10.991 1.00 83.88 97 GLY A O 1
ATOM 810 N N . ARG A 1 98 ? -16.234 -0.765 -10.481 1.00 88.88 98 ARG A N 1
ATOM 811 C CA . ARG A 1 98 ? -15.344 -1.714 -11.169 1.00 88.88 98 ARG A CA 1
ATOM 812 C C . ARG A 1 98 ? -14.726 -2.695 -10.182 1.00 88.88 98 ARG A C 1
ATOM 814 O O . ARG A 1 98 ? -14.300 -2.301 -9.104 1.00 88.88 98 ARG A O 1
ATOM 821 N N . GLU A 1 99 ? -14.634 -3.965 -10.562 1.00 93.50 99 GLU A N 1
ATOM 822 C CA . GLU A 1 99 ? -13.890 -4.974 -9.803 1.00 93.50 99 GLU A CA 1
ATOM 823 C C . GLU A 1 99 ? -12.431 -4.994 -10.279 1.00 93.50 99 GLU A C 1
ATOM 825 O O . GLU A 1 99 ? -12.148 -5.311 -11.436 1.00 93.50 99 GLU A O 1
ATOM 830 N N . LEU A 1 100 ? -11.510 -4.602 -9.399 1.00 95.25 100 LEU A N 1
ATOM 831 C CA . LEU A 1 100 ? -10.093 -4.421 -9.699 1.00 95.25 100 LEU A CA 1
ATOM 832 C C . LEU A 1 100 ? -9.220 -5.346 -8.837 1.00 95.25 100 LEU A C 1
ATOM 834 O O . LEU A 1 100 ? -9.519 -5.553 -7.657 1.00 95.25 100 LEU A O 1
ATOM 838 N N . PRO A 1 101 ? -8.138 -5.915 -9.396 1.00 96.88 101 PRO A N 1
ATOM 839 C CA . PRO A 1 101 ? -7.208 -6.750 -8.649 1.00 96.88 101 PRO A CA 1
ATOM 840 C C . PRO A 1 101 ? -6.368 -5.925 -7.667 1.00 96.88 101 PRO A C 1
ATOM 842 O O . PRO A 1 101 ? -5.856 -4.855 -8.005 1.00 96.88 101 PRO A O 1
ATOM 845 N N . VAL A 1 102 ? -6.170 -6.471 -6.467 1.00 96.62 102 VAL A N 1
ATOM 846 C CA . VAL A 1 102 ? -5.368 -5.868 -5.397 1.00 96.62 102 VAL A CA 1
ATOM 847 C C . VAL A 1 102 ? -4.351 -6.863 -4.859 1.00 96.62 102 VAL A C 1
ATOM 849 O O . VAL A 1 102 ? -4.665 -8.025 -4.589 1.00 96.62 102 VAL A O 1
ATOM 852 N N . VAL A 1 103 ? -3.121 -6.389 -4.687 1.00 97.00 103 VAL A N 1
ATOM 853 C CA . VAL A 1 103 ? -2.022 -7.149 -4.088 1.00 97.00 103 VAL A CA 1
ATOM 854 C C . VAL A 1 103 ? -1.737 -6.564 -2.715 1.00 97.00 103 VAL A C 1
ATOM 856 O O . VAL A 1 103 ? -1.314 -5.418 -2.628 1.00 97.00 103 VAL A O 1
ATOM 859 N N . PHE A 1 104 ? -1.959 -7.344 -1.660 1.00 96.69 104 PHE A N 1
ATOM 860 C CA . PHE A 1 104 ? -1.684 -6.979 -0.271 1.00 96.69 104 PHE A CA 1
ATOM 861 C C . PHE A 1 104 ? -0.430 -7.674 0.259 1.00 96.69 104 PHE A C 1
ATOM 863 O O . PHE A 1 104 ? -0.171 -8.840 -0.055 1.00 96.69 104 PHE A O 1
ATOM 870 N N . VAL A 1 105 ? 0.284 -6.982 1.142 1.00 96.44 105 VAL A N 1
ATOM 871 C CA . VAL A 1 105 ? 1.361 -7.527 1.978 1.00 96.44 105 VAL A CA 1
ATOM 872 C C . VAL A 1 105 ? 1.177 -7.085 3.428 1.00 96.44 105 VAL A C 1
ATOM 874 O O . VAL A 1 105 ? 0.431 -6.144 3.716 1.00 96.44 105 VAL A O 1
ATOM 877 N N . ASP A 1 106 ? 1.827 -7.790 4.351 1.00 95.81 106 ASP A N 1
ATOM 878 C CA . ASP A 1 106 ? 1.869 -7.382 5.755 1.00 95.81 106 ASP A CA 1
ATOM 879 C C . ASP A 1 106 ? 2.639 -6.059 5.902 1.00 95.81 106 ASP A C 1
ATOM 881 O O . ASP A 1 106 ? 3.722 -5.892 5.336 1.00 95.81 106 ASP A O 1
ATOM 885 N N . PHE A 1 107 ? 2.061 -5.096 6.622 1.00 95.75 107 PHE A N 1
ATOM 886 C CA . PHE A 1 107 ? 2.664 -3.774 6.763 1.00 95.75 107 PHE A CA 1
ATOM 887 C C . PHE A 1 107 ? 3.962 -3.798 7.576 1.00 95.75 107 PHE A C 1
ATOM 889 O O . PHE A 1 107 ? 4.856 -3.018 7.260 1.00 95.75 107 PHE A O 1
ATOM 896 N N . GLU A 1 108 ? 4.092 -4.664 8.590 1.00 93.62 108 GLU A N 1
ATOM 897 C CA . GLU A 1 108 ? 5.335 -4.759 9.370 1.00 93.62 108 GLU A CA 1
ATOM 898 C C . GLU A 1 108 ? 6.478 -5.279 8.479 1.00 93.62 108 GLU A C 1
ATOM 900 O O . GLU A 1 108 ? 7.566 -4.711 8.487 1.00 93.62 108 GLU A O 1
ATOM 905 N N . GLU A 1 109 ? 6.215 -6.275 7.620 1.00 93.25 109 GLU A N 1
ATOM 906 C CA . GLU A 1 109 ? 7.210 -6.758 6.644 1.00 93.25 109 GLU A CA 1
ATOM 907 C C . GLU A 1 109 ? 7.583 -5.667 5.618 1.00 93.25 109 GLU A C 1
ATOM 909 O O . GLU A 1 109 ? 8.755 -5.486 5.277 1.00 93.25 109 GLU A O 1
ATOM 914 N N . TRP A 1 110 ? 6.588 -4.916 5.133 1.00 92.56 110 TRP A N 1
ATOM 915 C CA . TRP A 1 110 ? 6.800 -3.836 4.169 1.00 92.56 110 TRP A CA 1
ATOM 916 C C . TRP A 1 110 ? 7.612 -2.675 4.749 1.00 92.56 110 TRP A C 1
ATOM 918 O O . TRP A 1 110 ? 8.529 -2.179 4.092 1.00 92.56 110 TRP A O 1
ATOM 928 N N . ILE A 1 111 ? 7.265 -2.207 5.950 1.00 92.56 111 ILE A N 1
ATOM 929 C CA . ILE A 1 111 ? 7.834 -0.975 6.502 1.00 92.56 111 ILE A CA 1
ATOM 930 C C . ILE A 1 111 ? 9.310 -1.140 6.856 1.00 92.56 111 ILE A C 1
ATOM 932 O O . ILE A 1 111 ? 10.091 -0.217 6.616 1.00 92.56 111 ILE A O 1
ATOM 936 N N . ASP A 1 112 ? 9.702 -2.323 7.331 1.00 87.62 112 ASP A N 1
ATOM 937 C CA . ASP A 1 112 ? 11.099 -2.669 7.586 1.00 87.62 112 ASP A CA 1
ATOM 938 C C . ASP A 1 112 ? 11.917 -2.582 6.291 1.00 87.62 112 ASP A C 1
ATOM 940 O O . ASP A 1 112 ? 12.937 -1.887 6.233 1.00 87.62 112 ASP A O 1
ATOM 944 N N . PHE A 1 113 ? 11.422 -3.196 5.211 1.00 86.06 113 PHE A N 1
ATOM 945 C CA . PHE A 1 113 ? 12.054 -3.125 3.893 1.00 86.06 113 PHE A CA 1
ATOM 946 C C . PHE A 1 113 ? 12.118 -1.688 3.351 1.00 86.06 113 PHE A C 1
ATOM 948 O O . PHE A 1 113 ? 13.156 -1.248 2.852 1.00 86.06 113 PHE A O 1
ATOM 955 N N . TYR A 1 114 ? 11.023 -0.936 3.467 1.00 85.06 114 TYR A N 1
ATOM 956 C CA . TYR A 1 114 ? 10.910 0.429 2.957 1.00 85.06 114 TYR A CA 1
ATOM 957 C C . TYR A 1 114 ? 11.856 1.399 3.688 1.00 85.06 114 TYR A C 1
ATOM 959 O O . TYR A 1 114 ? 12.533 2.210 3.051 1.00 85.06 114 TYR A O 1
ATOM 967 N N . CYS A 1 115 ? 11.977 1.272 5.013 1.00 85.31 115 CYS A N 1
ATOM 968 C CA . CYS A 1 115 ? 12.869 2.099 5.829 1.00 85.31 115 CYS A CA 1
ATOM 969 C C . CYS A 1 115 ? 14.347 1.764 5.609 1.00 85.31 115 CYS A C 1
ATOM 971 O O . CYS A 1 115 ? 15.171 2.676 5.548 1.00 85.31 115 CYS A O 1
ATOM 973 N N . MET A 1 116 ? 14.697 0.483 5.431 1.00 82.25 116 MET A N 1
ATOM 974 C CA . MET A 1 116 ? 16.070 0.072 5.098 1.00 82.25 116 MET A CA 1
ATOM 975 C C . MET A 1 116 ? 16.603 0.743 3.824 1.00 82.25 116 MET A C 1
ATOM 977 O O . MET A 1 116 ? 17.810 0.926 3.678 1.00 82.25 116 MET A O 1
ATOM 981 N N . ARG A 1 117 ? 15.715 1.133 2.905 1.00 76.81 117 ARG A N 1
ATOM 982 C CA . ARG A 1 117 ? 16.055 1.836 1.660 1.00 76.81 117 ARG A CA 1
ATOM 983 C C . ARG A 1 117 ? 16.133 3.361 1.809 1.00 76.81 117 ARG A C 1
ATOM 985 O O . ARG A 1 117 ? 16.347 4.054 0.819 1.00 76.81 117 ARG A O 1
ATOM 992 N N . GLY A 1 118 ? 15.975 3.892 3.023 1.00 78.00 118 GLY A N 1
ATOM 993 C CA . GLY A 1 118 ? 16.065 5.326 3.305 1.00 78.00 118 GLY A CA 1
ATOM 994 C C . GLY A 1 118 ? 14.884 6.140 2.774 1.00 78.00 118 GLY A C 1
ATOM 995 O O . GLY A 1 118 ? 14.999 7.356 2.621 1.00 78.00 118 GLY A O 1
ATOM 996 N N . HIS A 1 119 ? 13.756 5.494 2.466 1.00 81.12 119 HIS A N 1
ATOM 997 C CA . HIS A 1 119 ? 12.569 6.204 2.015 1.00 81.12 119 HIS A CA 1
ATOM 998 C C . HIS A 1 119 ? 11.909 6.978 3.159 1.00 81.12 119 HIS A C 1
ATOM 1000 O O . HIS A 1 119 ? 11.858 6.525 4.303 1.00 81.12 119 HIS A O 1
ATOM 1006 N N . GLN A 1 120 ? 11.376 8.157 2.836 1.00 82.81 120 GLN A N 1
ATOM 1007 C CA . GLN A 1 120 ? 10.597 8.939 3.788 1.00 82.81 120 GLN A CA 1
ATOM 1008 C C . GLN A 1 120 ? 9.251 8.265 4.047 1.00 82.81 120 GLN A C 1
ATOM 1010 O O . GLN A 1 120 ? 8.587 7.801 3.116 1.00 82.81 120 GLN A O 1
ATOM 1015 N N . LEU A 1 121 ? 8.860 8.234 5.321 1.00 87.50 121 LEU A N 1
ATOM 1016 C CA . LEU A 1 121 ? 7.587 7.675 5.752 1.00 87.50 121 LEU A CA 1
ATOM 1017 C C . LEU A 1 121 ? 6.425 8.515 5.237 1.00 87.50 121 LEU A C 1
ATOM 1019 O O . LEU A 1 121 ? 6.389 9.730 5.436 1.00 8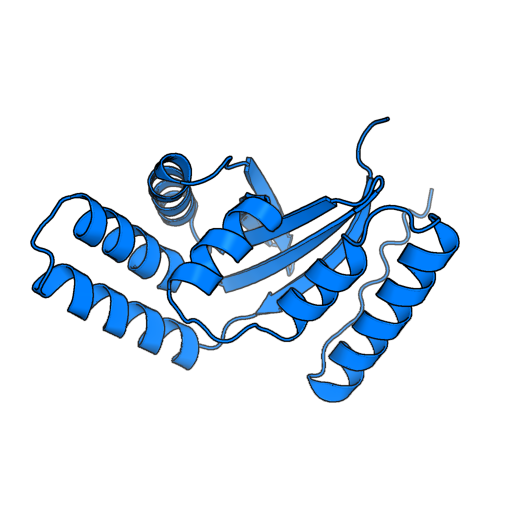7.50 121 LEU A O 1
ATOM 1023 N N . HIS A 1 122 ? 5.441 7.843 4.653 1.00 89.75 122 HIS A N 1
ATOM 1024 C CA . HIS A 1 122 ? 4.162 8.457 4.350 1.00 89.75 122 HIS A CA 1
ATOM 1025 C C . HIS A 1 122 ? 3.402 8.764 5.658 1.00 89.75 122 HIS A C 1
ATOM 1027 O O . HIS A 1 122 ? 3.535 8.014 6.636 1.00 89.75 122 HIS A O 1
ATOM 1033 N N . PRO A 1 123 ? 2.553 9.808 5.719 1.00 92.19 123 PRO A N 1
ATOM 1034 C CA . PRO A 1 123 ? 1.711 10.055 6.889 1.00 92.19 123 PRO A CA 1
ATOM 1035 C C . PRO A 1 123 ? 0.890 8.828 7.317 1.00 92.19 123 PRO A C 1
ATOM 1037 O O . PRO A 1 123 ? 0.831 8.515 8.509 1.00 92.19 123 PRO A O 1
ATOM 1040 N N . LEU A 1 124 ? 0.343 8.066 6.361 1.00 94.56 124 LEU A N 1
ATOM 1041 C CA . LEU A 1 124 ? -0.381 6.818 6.649 1.00 94.56 124 LEU A CA 1
ATOM 1042 C C . LEU A 1 124 ? 0.520 5.715 7.226 1.00 94.56 124 LEU A C 1
ATOM 1044 O O . LEU A 1 124 ? 0.061 4.960 8.083 1.00 94.56 124 LEU A O 1
ATOM 1048 N N . ASP A 1 125 ? 1.805 5.660 6.855 1.00 94.75 125 ASP A N 1
ATOM 1049 C CA . ASP A 1 125 ? 2.759 4.721 7.465 1.00 94.75 125 ASP A CA 1
ATOM 1050 C C . ASP A 1 125 ? 2.938 5.036 8.956 1.00 94.75 125 ASP A C 1
ATOM 1052 O O . ASP A 1 125 ? 2.930 4.147 9.807 1.00 94.75 125 ASP A O 1
ATOM 1056 N N . SER A 1 126 ? 3.019 6.324 9.295 1.00 94.31 126 SER A N 1
ATOM 1057 C CA . SER A 1 126 ? 3.124 6.768 10.687 1.00 94.31 126 SER A CA 1
ATOM 1058 C C . SER A 1 126 ? 1.870 6.434 11.501 1.00 94.31 126 SER A C 1
ATOM 1060 O O . SER A 1 126 ? 1.972 6.099 12.684 1.00 94.31 126 SER A O 1
ATOM 1062 N N . ILE A 1 127 ? 0.685 6.517 10.889 1.00 95.88 127 ILE A N 1
ATOM 1063 C CA . ILE A 1 127 ? -0.588 6.132 11.517 1.00 95.88 127 ILE A CA 1
ATOM 1064 C C . ILE A 1 127 ? -0.637 4.614 11.736 1.00 95.88 127 ILE A C 1
ATOM 1066 O O . ILE A 1 127 ? -0.956 4.166 12.839 1.00 95.88 127 ILE A O 1
ATOM 1070 N N . ALA A 1 128 ? -0.255 3.824 10.730 1.00 96.44 128 ALA A N 1
ATOM 1071 C CA . ALA A 1 128 ? -0.173 2.368 10.821 1.00 96.44 128 ALA A CA 1
ATOM 1072 C C . ALA A 1 128 ? 0.782 1.907 11.932 1.00 96.44 128 ALA A C 1
ATOM 1074 O O . ALA A 1 128 ? 0.396 1.092 12.773 1.00 96.44 128 ALA A O 1
ATOM 1075 N N . LEU A 1 129 ? 1.977 2.498 12.024 1.00 95.25 129 LEU A N 1
ATOM 1076 C CA . LEU A 1 129 ? 2.935 2.213 13.098 1.00 95.25 129 LEU A CA 1
ATOM 1077 C C . LEU A 1 129 ? 2.364 2.517 14.493 1.00 95.25 129 LEU A C 1
ATOM 1079 O O . LEU A 1 129 ? 2.539 1.727 15.423 1.00 95.25 129 LEU A O 1
ATOM 1083 N N . ARG A 1 130 ? 1.645 3.638 14.661 1.00 94.69 130 ARG A N 1
ATOM 1084 C CA . ARG A 1 130 ? 0.988 3.966 15.941 1.00 94.69 130 ARG A CA 1
ATOM 1085 C C . ARG A 1 130 ? -0.128 2.983 16.286 1.00 94.69 130 ARG A C 1
ATOM 1087 O O . ARG A 1 130 ? -0.253 2.606 17.452 1.00 94.69 130 ARG A O 1
ATOM 1094 N N . TYR A 1 131 ? -0.913 2.564 15.296 1.00 95.69 131 TYR A N 1
ATOM 1095 C CA . TYR A 1 131 ? -1.999 1.602 15.479 1.00 95.69 131 TYR A CA 1
ATOM 1096 C C . TYR A 1 131 ? -1.495 0.226 15.934 1.00 95.69 131 TYR A C 1
ATOM 1098 O O . TYR A 1 131 ? -2.094 -0.399 16.809 1.00 95.69 131 TYR A O 1
ATOM 1106 N N . LEU A 1 132 ? -0.357 -0.219 15.397 1.00 94.50 132 LEU A N 1
ATOM 1107 C CA . LEU A 1 132 ? 0.261 -1.512 15.710 1.00 94.50 132 LEU A CA 1
ATOM 1108 C C . LEU A 1 132 ? 0.925 -1.575 17.097 1.00 94.50 132 LEU A C 1
ATOM 1110 O O . LEU A 1 132 ? 1.448 -2.618 17.499 1.00 94.50 132 LEU A O 1
ATOM 1114 N N . LYS A 1 133 ? 0.893 -0.487 17.879 1.00 91.12 133 LYS A N 1
ATOM 1115 C CA . LYS A 1 133 ? 1.524 -0.436 19.200 1.00 91.12 133 LYS A CA 1
ATOM 1116 C C . LYS A 1 133 ? 0.939 -1.484 20.157 1.00 91.12 133 LYS A C 1
ATOM 1118 O O . LYS A 1 133 ? -0.202 -1.384 20.624 1.00 91.12 133 LYS A O 1
ATOM 1123 N N . ARG A 1 134 ? 1.777 -2.463 20.515 1.00 85.81 134 ARG A N 1
ATOM 1124 C CA . ARG A 1 134 ? 1.444 -3.582 21.412 1.00 85.81 134 ARG A CA 1
ATOM 1125 C C . ARG A 1 134 ? 1.043 -3.107 22.814 1.00 85.81 134 ARG A C 1
ATOM 1127 O O . ARG A 1 134 ? 1.524 -2.089 23.305 1.00 85.81 134 ARG A O 1
ATOM 1134 N N . GLY A 1 135 ? 0.177 -3.881 23.472 1.00 80.38 135 GLY A N 1
ATOM 1135 C CA . GLY A 1 135 ? -0.280 -3.616 24.846 1.00 80.38 135 GLY A CA 1
ATOM 1136 C C . GLY A 1 135 ? -1.381 -2.555 24.971 1.00 80.38 135 GLY A C 1
ATOM 1137 O O . GLY A 1 135 ? -1.776 -2.211 26.084 1.00 80.38 135 GLY A O 1
ATOM 1138 N N . THR A 1 136 ? -1.897 -2.043 23.853 1.00 83.88 136 THR A N 1
ATOM 1139 C CA . THR A 1 136 ? -3.007 -1.083 23.825 1.00 83.88 136 THR A CA 1
ATOM 1140 C C . THR A 1 136 ? -4.350 -1.819 23.872 1.00 83.88 136 THR A C 1
ATOM 1142 O O . THR A 1 136 ? -4.540 -2.814 23.173 1.00 83.88 136 THR A O 1
ATOM 1145 N N . SER A 1 137 ? -5.303 -1.347 24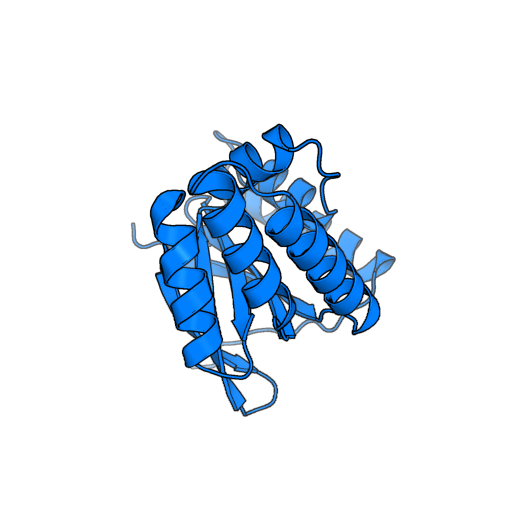.685 1.00 89.75 137 SER A N 1
ATOM 1146 C CA . SER A 1 137 ? -6.668 -1.891 24.668 1.00 89.75 137 SER A CA 1
ATOM 1147 C C . SER A 1 137 ? -7.377 -1.552 23.353 1.00 89.75 137 SER A C 1
ATOM 1149 O O . SER A 1 137 ? -7.078 -0.531 22.734 1.00 89.75 137 SER A O 1
ATOM 1151 N N . MET A 1 138 ? -8.352 -2.374 22.955 1.00 90.50 138 MET A N 1
ATOM 1152 C CA . MET A 1 138 ? -9.146 -2.164 21.734 1.00 90.50 138 MET A CA 1
ATOM 1153 C C . MET A 1 138 ? -9.721 -0.748 21.647 1.00 90.50 138 MET A C 1
ATOM 1155 O O . MET A 1 138 ? -9.491 -0.047 20.667 1.00 90.50 138 MET A O 1
ATOM 1159 N N . GLU A 1 139 ? -10.385 -0.292 22.711 1.00 91.94 139 GLU A N 1
ATOM 1160 C CA . GLU A 1 139 ? -10.990 1.042 22.772 1.00 91.94 139 GLU A CA 1
ATOM 1161 C C . GLU A 1 139 ? -9.960 2.161 22.545 1.00 91.94 139 GLU A C 1
ATOM 1163 O O . GLU A 1 139 ? -10.211 3.104 21.794 1.00 91.94 139 GLU A O 1
ATOM 1168 N N . LYS A 1 140 ? -8.773 2.048 23.156 1.00 92.69 140 LYS A N 1
ATOM 1169 C CA . LYS A 1 140 ? -7.702 3.039 22.991 1.00 92.69 140 LYS A CA 1
ATOM 1170 C C . LYS A 1 140 ? -7.134 3.018 21.573 1.00 92.69 140 LYS A C 1
ATOM 1172 O O . LYS A 1 140 ? -6.919 4.087 21.010 1.00 92.69 140 LYS A O 1
ATOM 1177 N N . ALA A 1 141 ? -6.921 1.833 21.001 1.00 92.06 141 ALA A N 1
ATOM 1178 C CA . ALA A 1 141 ? -6.411 1.682 19.641 1.00 92.06 141 ALA A CA 1
ATOM 1179 C C . ALA A 1 141 ? -7.383 2.278 18.612 1.00 92.06 141 ALA A C 1
ATOM 1181 O O . ALA A 1 141 ? -6.964 3.028 17.735 1.00 92.06 141 ALA A O 1
ATOM 1182 N N . PHE A 1 142 ? -8.684 2.016 18.759 1.00 93.62 142 PHE A N 1
ATOM 1183 C CA . PHE A 1 142 ? -9.708 2.534 17.849 1.00 93.62 142 PHE A CA 1
ATOM 1184 C C . PHE A 1 142 ? -9.896 4.043 17.987 1.00 93.62 142 PHE A C 1
ATOM 1186 O O . PHE A 1 142 ? -9.941 4.743 16.979 1.00 93.62 142 PHE A O 1
ATOM 1193 N N . ARG A 1 143 ? -9.934 4.575 19.217 1.00 94.38 143 ARG A N 1
ATOM 1194 C CA . ARG A 1 143 ? -10.019 6.028 19.440 1.00 94.38 143 ARG A CA 1
ATOM 1195 C C . ARG A 1 143 ? -8.814 6.759 18.848 1.00 94.38 143 ARG A C 1
ATOM 1197 O O . ARG A 1 143 ? -8.975 7.829 18.267 1.00 94.38 143 ARG A O 1
ATOM 1204 N N . GLN A 1 144 ? -7.619 6.188 19.001 1.00 95.06 144 GLN A N 1
ATOM 1205 C CA . GLN A 1 144 ? -6.403 6.750 18.424 1.00 95.06 144 GLN A CA 1
ATOM 1206 C C . GLN A 1 144 ? -6.445 6.706 16.894 1.00 95.06 144 GLN A C 1
ATOM 1208 O O . GLN A 1 144 ? -6.211 7.737 16.272 1.00 95.06 144 GLN A O 1
ATOM 1213 N N . LEU A 1 145 ? -6.814 5.563 16.302 1.00 95.69 145 LEU A N 1
ATOM 1214 C CA . LEU A 1 145 ? -6.949 5.420 14.851 1.00 95.69 145 LEU A CA 1
ATOM 1215 C C . LEU A 1 145 ? -7.949 6.427 14.275 1.00 95.69 145 LEU A C 1
ATOM 1217 O O . LEU A 1 145 ? -7.618 7.141 13.338 1.00 95.69 145 LEU A O 1
ATOM 1221 N N . ALA A 1 146 ? -9.140 6.541 14.868 1.00 94.81 146 ALA A N 1
ATOM 1222 C CA . ALA A 1 146 ? -10.159 7.485 14.418 1.00 94.81 146 ALA A CA 1
ATOM 1223 C C . ALA A 1 146 ? -9.659 8.938 14.458 1.00 94.81 146 A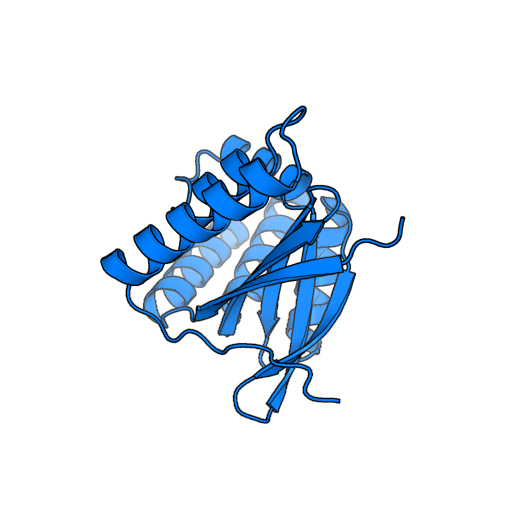LA A C 1
ATOM 1225 O O . ALA A 1 146 ? -9.874 9.697 13.516 1.00 94.81 146 ALA A O 1
ATOM 1226 N N . ARG A 1 147 ? -8.948 9.326 15.528 1.00 95.44 147 ARG A N 1
ATOM 1227 C CA . ARG A 1 147 ? -8.349 10.663 15.648 1.00 95.44 147 ARG A CA 1
ATOM 1228 C C . ARG A 1 147 ? -7.268 10.902 14.595 1.00 95.44 147 ARG A C 1
ATOM 1230 O O . ARG A 1 147 ? -7.217 11.986 14.021 1.00 95.44 147 ARG A O 1
ATOM 1237 N N . ASP A 1 148 ? -6.405 9.916 14.382 1.00 95.94 148 ASP A N 1
ATOM 1238 C CA . ASP A 1 148 ? -5.311 9.987 13.418 1.00 95.94 148 ASP A CA 1
ATOM 1239 C C . ASP A 1 148 ? -5.838 10.109 11.981 1.00 95.94 148 ASP A C 1
ATOM 1241 O O . ASP A 1 148 ? -5.404 10.996 11.248 1.00 95.94 148 ASP A O 1
ATOM 1245 N N . LEU A 1 149 ? -6.824 9.289 11.606 1.00 94.88 149 LEU A N 1
ATOM 1246 C CA . LEU A 1 149 ? -7.460 9.345 10.289 1.00 94.88 149 LEU A CA 1
ATOM 1247 C C . LEU A 1 149 ? -8.231 10.652 10.081 1.00 94.88 149 LEU A C 1
ATOM 1249 O O . LEU A 1 149 ? -8.105 11.269 9.029 1.00 94.88 149 LEU A O 1
ATOM 1253 N N . ALA A 1 150 ? -8.966 11.133 11.088 1.00 92.62 150 ALA A N 1
ATOM 1254 C CA . ALA A 1 150 ? -9.637 12.431 11.006 1.00 92.62 150 ALA A CA 1
ATOM 1255 C C . ALA A 1 150 ? -8.640 13.587 10.803 1.00 92.62 150 ALA A C 1
ATOM 1257 O O . ALA A 1 150 ? -8.924 14.528 10.064 1.00 92.62 150 ALA A O 1
ATOM 1258 N N . GLY A 1 151 ? -7.468 13.516 11.445 1.00 93.25 151 GLY A N 1
ATOM 1259 C CA . GLY A 1 151 ? -6.373 14.460 11.219 1.00 93.25 151 GLY A CA 1
ATOM 1260 C C . GLY A 1 151 ? -5.837 14.391 9.791 1.00 93.25 151 GLY A C 1
ATOM 1261 O O . GLY A 1 151 ? -5.730 15.426 9.140 1.00 93.25 151 GLY A O 1
ATOM 1262 N N . PHE A 1 152 ? -5.579 13.179 9.295 1.00 93.50 152 PHE A N 1
ATOM 1263 C CA . PHE A 1 152 ? -5.112 12.939 7.930 1.00 93.50 152 PHE A CA 1
ATOM 1264 C C . PHE A 1 152 ? -6.077 13.509 6.881 1.00 93.50 152 PHE A C 1
ATOM 1266 O O . PHE A 1 152 ? -5.683 14.361 6.092 1.00 93.50 152 PHE A O 1
ATOM 1273 N N . PHE A 1 153 ? -7.359 13.136 6.917 1.00 91.31 153 PHE A N 1
ATOM 1274 C CA . PHE A 1 153 ? -8.338 13.617 5.933 1.00 91.31 153 PHE A CA 1
ATOM 1275 C C 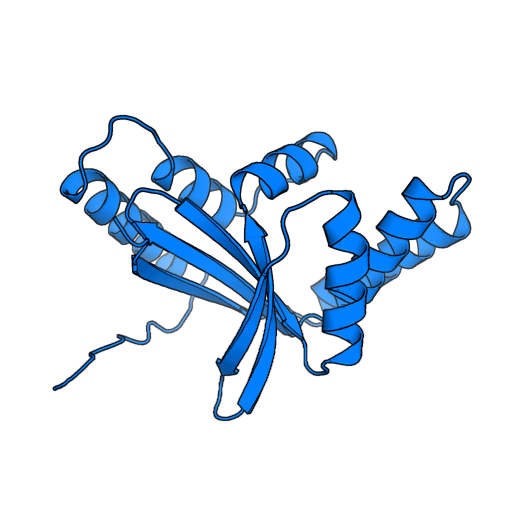. PHE A 1 153 ? -8.567 15.133 5.997 1.00 91.31 153 PHE A C 1
ATOM 1277 O O . PHE A 1 153 ? -8.856 15.758 4.981 1.00 91.31 153 PHE A O 1
ATOM 1284 N N . LYS A 1 154 ? -8.406 15.755 7.172 1.00 89.38 154 LYS A N 1
ATOM 1285 C CA . LYS A 1 154 ? -8.477 17.217 7.302 1.00 89.38 154 LYS A CA 1
ATOM 1286 C C . LYS A 1 154 ? -7.314 17.926 6.597 1.00 89.38 154 LYS A C 1
ATOM 1288 O O . LYS A 1 154 ? -7.502 19.036 6.108 1.00 89.38 154 LYS A O 1
ATOM 1293 N N . GLU A 1 155 ? -6.126 17.331 6.607 1.00 90.25 155 GLU A N 1
ATOM 1294 C CA . GLU A 1 155 ? -4.907 17.922 6.043 1.00 90.25 155 GLU A CA 1
ATOM 1295 C C . GLU A 1 155 ? -4.761 17.634 4.543 1.00 90.25 155 GLU A C 1
ATOM 1297 O O . GLU A 1 155 ? -4.436 18.542 3.783 1.00 90.25 155 GLU A O 1
ATOM 1302 N N . TYR A 1 156 ? -5.047 16.401 4.120 1.00 85.19 156 TYR A N 1
ATOM 1303 C CA . TYR A 1 156 ? -4.797 15.916 2.756 1.00 85.19 156 TYR A CA 1
ATOM 1304 C C . TYR A 1 156 ? -6.063 15.836 1.885 1.00 85.19 156 TYR A C 1
ATOM 1306 O O . TYR A 1 156 ? -5.965 15.611 0.681 1.00 85.19 156 TYR A O 1
ATOM 1314 N N . GLY A 1 157 ? -7.249 16.063 2.464 1.00 78.62 157 GLY A N 1
ATOM 1315 C CA . GLY A 1 157 ? -8.534 15.868 1.788 1.00 78.62 157 GLY A CA 1
ATOM 1316 C C . GLY A 1 157 ? -8.935 14.390 1.682 1.00 78.62 157 GLY A C 1
ATOM 1317 O O . GLY A 1 157 ? -8.175 13.498 2.055 1.00 78.62 157 GLY A O 1
ATOM 1318 N N . GLY A 1 158 ? -10.155 14.128 1.207 1.00 74.56 158 GLY A N 1
ATOM 1319 C CA . GLY A 1 158 ? -10.688 12.781 0.964 1.00 74.56 158 GLY A CA 1
ATOM 1320 C C . GLY A 1 158 ? -12.169 12.641 1.321 1.00 74.56 158 GLY A C 1
ATOM 1321 O O . GLY A 1 158 ? -12.732 13.474 2.033 1.00 74.56 158 GLY A O 1
ATOM 1322 N N . GLU A 1 159 ? -12.794 11.578 0.820 1.00 66.25 159 GLU A N 1
ATOM 1323 C CA . GLU A 1 159 ? -14.190 11.231 1.093 1.00 66.25 159 GLU A CA 1
ATOM 1324 C C . GLU A 1 159 ? -14.251 10.018 2.027 1.00 66.25 159 GLU A C 1
ATOM 1326 O O . GLU A 1 159 ? -13.482 9.067 1.888 1.00 66.25 159 GLU A O 1
ATOM 1331 N N . VAL A 1 160 ? -15.143 10.068 3.019 1.00 64.25 160 VAL A N 1
ATOM 1332 C CA . VAL A 1 160 ? -15.353 8.966 3.965 1.00 64.25 160 VAL A CA 1
ATOM 1333 C C . VAL A 1 160 ? -16.608 8.216 3.551 1.00 64.25 160 VAL A C 1
ATOM 1335 O O . VAL A 1 160 ? -17.719 8.708 3.754 1.00 64.25 160 VAL A O 1
ATOM 1338 N N . GLU A 1 161 ? -16.434 7.013 3.011 1.00 61.00 161 GLU A N 1
ATOM 1339 C CA . GLU A 1 161 ? -17.537 6.077 2.828 1.00 61.00 161 GLU A CA 1
ATOM 1340 C C . GLU A 1 161 ? -17.754 5.282 4.116 1.00 61.00 161 GLU A C 1
ATOM 1342 O O . GLU A 1 161 ? -16.892 4.531 4.582 1.00 61.00 161 GLU A O 1
ATOM 1347 N N . TRP A 1 162 ? -18.925 5.459 4.723 1.00 48.16 162 TRP A N 1
ATOM 1348 C CA . TRP A 1 162 ? -19.334 4.654 5.863 1.00 48.16 162 TRP A CA 1
ATOM 1349 C C . TRP A 1 162 ? -19.861 3.317 5.350 1.00 48.16 162 TRP A C 1
ATOM 1351 O O . TRP A 1 162 ? -20.936 3.253 4.757 1.00 48.16 162 TRP A O 1
ATOM 1361 N N . GLY A 1 163 ? -19.118 2.241 5.608 1.00 43.66 163 GLY A N 1
ATOM 1362 C CA . GLY A 1 163 ? -19.627 0.881 5.467 1.00 43.66 163 GLY A CA 1
ATOM 1363 C C . GLY A 1 163 ? -20.669 0.599 6.548 1.00 43.66 163 GLY A C 1
ATOM 1364 O O . GLY A 1 163 ? -20.346 0.012 7.577 1.00 43.66 163 GLY A O 1
ATOM 1365 N N . ALA A 1 164 ? -21.904 1.055 6.349 1.00 35.12 164 ALA A N 1
ATOM 1366 C CA . ALA A 1 164 ? -23.044 0.502 7.059 1.00 35.12 164 ALA A CA 1
ATOM 1367 C C . ALA A 1 164 ? -23.382 -0.839 6.395 1.00 35.12 164 ALA A C 1
ATOM 1369 O O . ALA A 1 164 ? -23.938 -0.876 5.298 1.00 35.12 164 ALA A O 1
ATOM 1370 N N . GLU A 1 165 ? -23.023 -1.952 7.036 1.00 39.97 165 GLU A N 1
ATOM 1371 C CA . GLU A 1 165 ? -23.789 -3.183 6.835 1.00 39.97 165 GLU A CA 1
ATOM 1372 C C . GLU A 1 165 ? -25.149 -2.962 7.514 1.00 39.97 165 GLU A C 1
ATOM 1374 O O . GLU A 1 165 ? -25.336 -3.259 8.692 1.00 39.97 165 GLU A O 1
ATOM 1379 N N . ASP A 1 166 ? -26.078 -2.346 6.783 1.00 33.62 166 ASP A N 1
ATOM 1380 C CA . ASP A 1 166 ? -27.496 -2.386 7.122 1.00 33.62 166 ASP A CA 1
ATOM 1381 C C . ASP A 1 166 ? -28.015 -3.803 6.811 1.00 33.62 166 ASP A C 1
ATOM 1383 O O . ASP A 1 166 ? -28.178 -4.155 5.640 1.00 33.62 166 ASP A O 1
ATOM 1387 N N . GLY A 1 167 ? -28.296 -4.600 7.852 1.00 35.16 167 GLY A N 1
ATOM 1388 C CA . GLY A 1 167 ? -29.144 -5.805 7.769 1.00 35.16 167 GLY A CA 1
ATOM 1389 C C . GLY A 1 167 ? -28.569 -7.083 8.359 1.00 35.16 167 GLY A C 1
ATOM 1390 O O . GLY A 1 167 ? -27.949 -7.845 7.588 1.00 35.16 167 GLY A O 1
#

Radius of gyration: 16.63 Å; chains: 1; bounding box: 54×33×42 Å

pLDDT: mean 88.36, std 11.62, range [33.62, 97.0]

Foldseek 3Di:
DDKDFPDKDKAFDDLVRLVVLLVVLVVQCVVPPDPLSVLVSQLSNLLSQFGIWMWTAIPVGWIKIKTWHPDVVSVVSNQVSCVVQFDWDWDWDQDPNDTIIMIITTLVSVVVVCVVVVDDDDLVNVLSVQLNDPPDDPVRSVVSSVVSVVVVCVVPNDDDDDPPPDD